Protein AF-A0A2V5Q597-F1 (afdb_monomer_lite)

Secondary structure (DSSP, 8-state):
----HHHHHHHHH-HHHHHHHHTT-PPS--HHHHHHHHHHHHHHHHHHHHHHHHS-GGGEEES--GGGTTTS--SEEES-----PPPPP----

pLDDT: mean 79.77, std 12.46, range [46.47, 97.12]

Radius of gyration: 23.39 Å; chains: 1; bounding box: 49×48×53 Å

Structure (mmCIF, N/CA/C/O backbone):
data_AF-A0A2V5Q597-F1
#
_entry.id   AF-A0A2V5Q597-F1
#
loop_
_atom_site.group_PDB
_atom_site.id
_atom_site.type_symbol
_atom_site.label_atom_id
_atom_site.label_alt_id
_atom_site.label_comp_id
_atom_site.label_asym_id
_atom_site.label_entity_id
_atom_site.label_seq_id
_atom_site.pdbx_PDB_ins_code
_atom_site.Cartn_x
_atom_site.Cartn_y
_atom_site.Cartn_z
_atom_site.occupancy
_atom_site.B_iso_or_equiv
_atom_site.auth_seq_id
_atom_site.auth_comp_id
_atom_site.auth_asym_id
_atom_site.auth_atom_id
_atom_site.pdbx_PDB_model_num
ATOM 1 N N . MET A 1 1 ? 31.561 -1.980 -13.296 1.00 46.47 1 MET A N 1
ATOM 2 C CA . MET A 1 1 ? 31.166 -1.615 -14.673 1.00 46.47 1 MET A CA 1
ATOM 3 C C . MET A 1 1 ? 30.551 -0.224 -14.586 1.00 46.47 1 MET A C 1
ATOM 5 O O . MET A 1 1 ? 29.464 -0.090 -14.048 1.00 46.47 1 MET A O 1
ATOM 9 N N . ASN A 1 2 ? 31.314 0.820 -14.916 1.00 54.50 2 ASN A N 1
ATOM 10 C CA . ASN A 1 2 ? 30.895 2.215 -14.731 1.00 54.50 2 ASN A CA 1
ATOM 11 C C . ASN A 1 2 ? 30.011 2.599 -15.936 1.00 54.50 2 ASN A C 1
ATOM 13 O O . ASN A 1 2 ? 30.487 2.398 -17.058 1.00 54.50 2 ASN A O 1
ATOM 17 N N . PRO A 1 3 ? 28.754 3.061 -15.780 1.00 57.69 3 PRO A N 1
ATOM 18 C CA . PRO A 1 3 ? 27.941 3.473 -16.919 1.00 57.69 3 PRO A CA 1
ATOM 19 C C . PRO A 1 3 ? 28.583 4.722 -17.528 1.00 57.69 3 PRO A C 1
ATOM 21 O O . PRO A 1 3 ? 28.435 5.838 -17.040 1.00 57.69 3 PRO A O 1
ATOM 24 N N . ASN A 1 4 ? 29.395 4.491 -18.557 1.00 69.00 4 ASN A N 1
ATOM 25 C CA . ASN A 1 4 ? 30.165 5.509 -19.249 1.00 69.00 4 ASN A CA 1
ATOM 26 C C . ASN A 1 4 ? 29.203 6.553 -19.822 1.00 69.00 4 ASN A C 1
ATOM 28 O O . ASN A 1 4 ? 28.288 6.205 -20.569 1.00 69.00 4 ASN A O 1
ATOM 32 N N . SER A 1 5 ? 29.442 7.828 -19.517 1.00 74.12 5 SER A N 1
ATOM 33 C CA . SER A 1 5 ? 28.707 8.983 -20.055 1.00 74.12 5 SER A CA 1
ATOM 34 C C . SER A 1 5 ? 28.530 8.923 -21.577 1.00 74.12 5 SER A C 1
ATOM 36 O O . SER A 1 5 ? 27.517 9.365 -22.106 1.00 74.12 5 SER A O 1
ATOM 38 N N . GLN A 1 6 ? 29.472 8.289 -22.274 1.00 74.75 6 GLN A N 1
ATOM 39 C CA . GLN A 1 6 ? 29.434 8.030 -23.712 1.00 74.75 6 GLN A CA 1
ATOM 40 C C . GLN A 1 6 ? 28.243 7.165 -24.157 1.00 74.75 6 GLN A C 1
ATOM 42 O O . GLN A 1 6 ? 27.648 7.450 -25.192 1.00 74.75 6 GLN A O 1
ATOM 47 N N . LEU A 1 7 ? 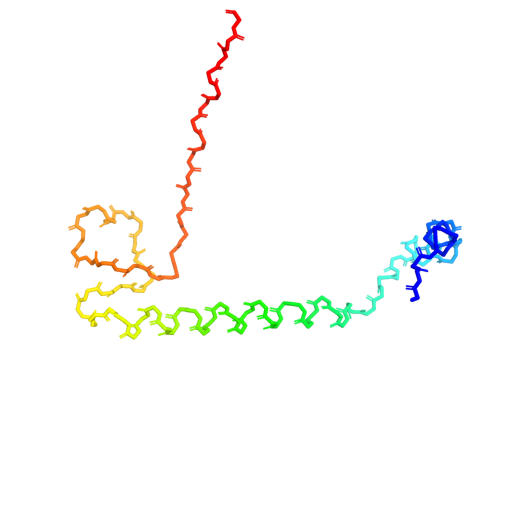27.858 6.142 -23.384 1.00 73.44 7 LEU A N 1
ATOM 48 C CA . LEU A 1 7 ? 26.681 5.317 -23.688 1.00 73.44 7 LEU A CA 1
ATOM 49 C C . LEU A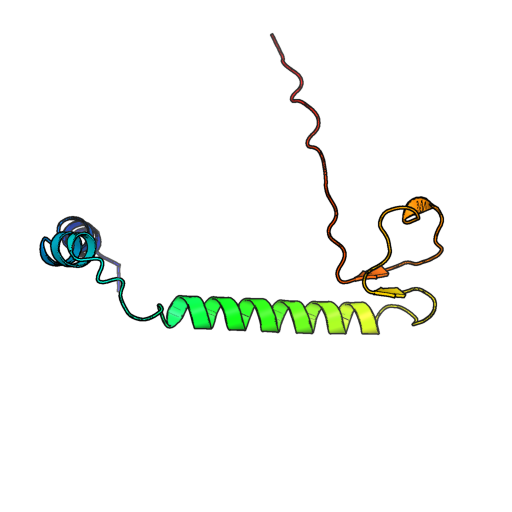 1 7 ? 25.388 6.113 -23.501 1.00 73.44 7 LEU A C 1
ATOM 51 O O . LEU A 1 7 ? 24.467 5.990 -24.305 1.00 73.44 7 LEU A O 1
ATOM 55 N N . PHE A 1 8 ? 25.333 6.956 -22.470 1.00 71.69 8 PHE A N 1
ATOM 56 C CA . PHE A 1 8 ? 24.190 7.830 -22.222 1.00 71.69 8 PHE A CA 1
ATOM 57 C C . PHE A 1 8 ? 24.040 8.888 -23.326 1.00 71.69 8 PHE A C 1
ATOM 59 O O . PHE A 1 8 ? 22.959 9.050 -23.889 1.00 71.69 8 PHE A O 1
ATOM 66 N N . GLU A 1 9 ? 25.138 9.536 -23.714 1.00 75.38 9 GLU A N 1
ATOM 67 C CA . GLU A 1 9 ? 25.185 10.483 -24.832 1.00 75.38 9 GLU A CA 1
ATOM 68 C C . GLU A 1 9 ? 24.786 9.833 -26.164 1.00 75.38 9 GLU A C 1
ATOM 70 O O . GLU A 1 9 ? 23.977 10.388 -26.910 1.00 75.38 9 GLU A O 1
ATOM 75 N N . ALA A 1 10 ? 25.294 8.631 -26.455 1.00 76.56 10 ALA A N 1
ATOM 76 C CA . ALA A 1 10 ? 24.920 7.877 -27.650 1.00 76.56 10 ALA A CA 1
ATOM 77 C C . ALA A 1 10 ? 23.430 7.494 -27.646 1.00 76.56 10 ALA A C 1
ATOM 79 O O . ALA A 1 10 ? 22.769 7.576 -28.680 1.00 76.56 10 ALA A O 1
ATOM 80 N N . TYR A 1 11 ? 22.876 7.134 -26.484 1.00 69.88 11 TYR A N 1
ATOM 81 C CA . TYR A 1 11 ? 21.452 6.836 -26.325 1.00 69.88 11 TYR A CA 1
ATOM 82 C C . TYR A 1 11 ? 20.561 8.061 -26.569 1.00 69.88 11 TYR A C 1
ATOM 84 O O . TYR A 1 11 ? 19.509 7.941 -27.202 1.00 69.88 11 TYR A O 1
ATOM 92 N N . LEU A 1 12 ? 20.976 9.242 -26.101 1.00 71.31 12 LEU A N 1
ATOM 93 C CA . LEU A 1 12 ? 20.264 10.500 -26.342 1.00 71.31 12 LEU A CA 1
ATOM 94 C C . LEU A 1 12 ? 20.324 10.927 -27.813 1.00 71.31 12 LEU A C 1
ATOM 96 O O . LEU A 1 12 ? 19.330 11.413 -28.348 1.00 71.31 12 LEU A O 1
ATOM 100 N N . LYS A 1 13 ? 21.472 10.724 -28.468 1.00 77.81 13 LYS A N 1
ATOM 101 C CA . LYS A 1 13 ? 21.717 11.123 -29.862 1.00 77.81 13 LYS A CA 1
ATOM 102 C C . LYS A 1 13 ? 21.305 10.076 -30.897 1.00 77.81 13 LYS A C 1
ATOM 104 O O . LYS A 1 13 ? 21.454 10.338 -32.085 1.00 77.81 13 LYS A O 1
ATOM 109 N N . CYS A 1 14 ? 20.802 8.910 -30.484 1.00 76.94 14 CYS A N 1
ATOM 110 C CA . CYS A 1 14 ? 20.478 7.805 -31.386 1.00 76.94 14 CYS A CA 1
ATOM 111 C C . CYS A 1 14 ? 19.345 8.189 -32.366 1.00 76.94 14 CYS A C 1
ATOM 113 O O . CYS A 1 14 ? 18.184 8.279 -31.948 1.00 76.94 14 CYS A O 1
ATOM 115 N N . PRO A 1 15 ? 19.633 8.359 -33.675 1.00 74.25 15 PRO A N 1
ATOM 116 C CA . PRO A 1 15 ? 18.639 8.780 -34.667 1.00 74.25 15 PRO A CA 1
ATOM 117 C C . PRO A 1 15 ? 17.487 7.782 -34.801 1.00 74.25 15 PRO A C 1
ATOM 119 O O . PRO A 1 15 ? 16.342 8.175 -35.015 1.00 74.25 15 PRO A O 1
ATOM 122 N N . THR A 1 16 ? 17.771 6.494 -34.585 1.00 75.06 16 THR A N 1
ATOM 123 C CA . THR A 1 16 ? 16.780 5.413 -34.587 1.00 75.06 16 THR A CA 1
ATOM 124 C C . THR A 1 16 ? 15.713 5.625 -33.519 1.00 75.06 16 THR A C 1
ATOM 126 O O . THR A 1 16 ? 14.539 5.389 -33.772 1.00 75.06 16 THR A O 1
ATOM 129 N N . LYS A 1 17 ? 16.073 6.142 -32.339 1.00 68.06 17 LYS A N 1
ATOM 130 C CA . LYS A 1 17 ? 15.109 6.403 -31.263 1.00 68.06 17 LYS A CA 1
ATOM 131 C C . LYS A 1 17 ? 14.177 7.569 -31.604 1.00 68.06 17 LYS A C 1
ATOM 133 O O . LYS A 1 17 ? 12.979 7.490 -31.339 1.00 68.06 17 LYS A O 1
ATOM 138 N N . CYS A 1 18 ? 14.709 8.629 -32.217 1.00 69.19 18 CYS A N 1
ATOM 139 C CA . CYS A 1 18 ? 13.910 9.752 -32.717 1.00 69.19 18 CYS A CA 1
ATOM 140 C C . CYS A 1 18 ? 12.962 9.312 -33.840 1.00 69.19 18 CYS A C 1
ATOM 142 O O . CYS A 1 18 ? 11.801 9.712 -33.845 1.00 69.19 18 CYS A O 1
ATOM 144 N N . TRP A 1 19 ? 13.441 8.453 -34.741 1.00 76.19 19 TRP A N 1
ATOM 145 C CA . TRP A 1 19 ? 12.664 7.898 -35.848 1.00 76.19 19 TRP A CA 1
ATOM 146 C C . TRP A 1 19 ? 11.568 6.921 -35.391 1.00 76.19 19 TRP A C 1
ATOM 148 O O . TRP A 1 19 ? 10.445 6.981 -35.880 1.00 76.19 19 TRP A O 1
ATOM 158 N N . LEU A 1 20 ? 11.841 6.059 -34.407 1.00 71.44 20 LEU A N 1
ATOM 159 C CA . LEU A 1 20 ? 10.822 5.186 -33.811 1.00 71.44 20 LEU A CA 1
ATOM 160 C C . LEU A 1 20 ? 9.756 6.005 -33.071 1.00 71.44 20 LEU A C 1
ATOM 162 O O . LEU A 1 20 ? 8.559 5.786 -33.257 1.00 71.44 20 LEU A O 1
ATOM 166 N N . ARG A 1 21 ? 10.177 7.027 -32.310 1.00 70.88 21 ARG A N 1
ATOM 167 C CA . ARG A 1 21 ? 9.257 7.941 -31.621 1.00 70.88 21 ARG A CA 1
ATOM 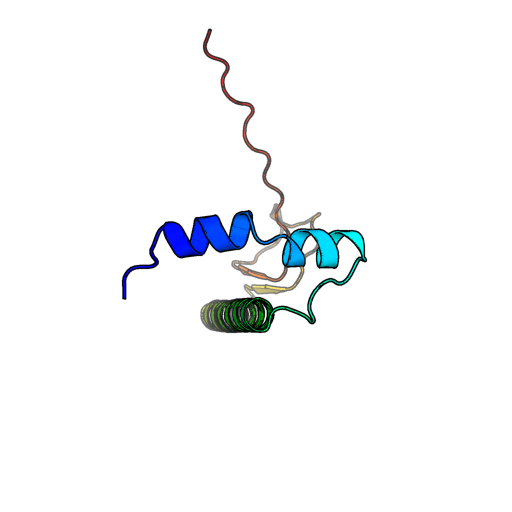168 C C . ARG A 1 21 ? 8.378 8.726 -32.599 1.00 70.88 21 ARG A C 1
ATOM 170 O O . ARG A 1 21 ? 7.192 8.877 -32.327 1.00 70.88 21 ARG A O 1
ATOM 177 N N . SER A 1 22 ? 8.914 9.215 -33.722 1.00 74.38 22 SER A N 1
ATOM 178 C CA . SER A 1 22 ? 8.113 9.939 -34.724 1.00 74.38 22 SER A CA 1
ATOM 179 C C . SER A 1 22 ? 7.099 9.044 -35.439 1.00 74.38 22 SER A C 1
ATOM 181 O O . SER A 1 22 ? 6.066 9.534 -35.886 1.00 74.38 22 SER A O 1
ATOM 183 N N . ARG A 1 23 ? 7.360 7.734 -35.510 1.00 77.00 23 ARG A N 1
ATOM 184 C CA . ARG A 1 23 ? 6.428 6.728 -36.038 1.00 77.00 23 ARG A CA 1
ATOM 185 C C . ARG A 1 23 ? 5.396 6.250 -35.012 1.00 77.00 23 ARG A C 1
ATOM 187 O O . ARG A 1 23 ? 4.572 5.406 -35.347 1.00 77.00 23 ARG A O 1
ATOM 194 N N . GLY A 1 24 ? 5.428 6.772 -33.783 1.00 67.25 24 GLY A N 1
ATOM 195 C CA . GLY A 1 24 ? 4.549 6.328 -32.701 1.00 67.25 24 GLY A CA 1
ATOM 196 C C . GLY A 1 24 ? 4.847 4.906 -32.221 1.00 67.25 24 GLY A C 1
ATOM 197 O O . GLY A 1 24 ? 4.064 4.350 -31.452 1.00 67.25 24 GLY A O 1
ATOM 198 N N . GLU A 1 25 ? 5.976 4.325 -32.641 1.00 66.00 25 GLU A N 1
ATOM 199 C CA . GLU A 1 25 ? 6.432 3.030 -32.151 1.00 66.00 25 GLU A CA 1
ATOM 200 C C . GLU A 1 25 ? 6.949 3.223 -30.725 1.00 66.00 25 GLU A C 1
ATOM 202 O O . GLU A 1 25 ? 8.109 3.550 -30.463 1.00 66.00 25 GLU A O 1
ATOM 207 N N . THR A 1 26 ? 6.023 3.088 -29.784 1.00 61.12 26 THR A N 1
ATOM 208 C CA . THR A 1 26 ? 6.342 2.967 -28.370 1.00 61.12 26 THR A CA 1
ATOM 209 C C . THR A 1 26 ? 6.717 1.509 -28.163 1.00 61.12 26 THR A C 1
ATOM 211 O O . THR A 1 26 ? 5.950 0.631 -28.551 1.00 61.12 26 THR A O 1
ATOM 214 N N . GLY A 1 27 ? 7.913 1.243 -27.631 1.00 64.69 27 GLY A N 1
ATOM 215 C CA . GLY A 1 27 ? 8.330 -0.132 -27.353 1.00 64.69 27 GLY A CA 1
ATOM 216 C C . GLY A 1 27 ? 7.272 -0.857 -26.521 1.00 64.69 27 GLY A C 1
ATOM 217 O O . GLY A 1 27 ? 6.605 -0.224 -25.696 1.00 64.69 27 GLY A O 1
ATOM 218 N N . GLU A 1 28 ? 7.118 -2.164 -26.749 1.00 64.31 28 GLU A N 1
ATOM 219 C CA . GLU A 1 28 ? 6.303 -3.016 -25.882 1.00 64.31 28 GLU A CA 1
ATOM 220 C C . GLU A 1 28 ? 6.690 -2.765 -24.421 1.00 64.31 28 GLU A C 1
ATOM 222 O O . GLU A 1 28 ? 7.861 -2.505 -24.119 1.00 64.31 28 GLU A O 1
ATOM 227 N N . GLY A 1 29 ? 5.674 -2.747 -23.550 1.00 67.75 29 GLY A N 1
ATOM 228 C CA . GLY A 1 29 ? 5.759 -2.303 -22.160 1.00 67.75 29 GLY A CA 1
ATOM 229 C C . GLY A 1 29 ? 7.079 -2.681 -21.496 1.00 67.75 29 GLY A C 1
ATOM 230 O O . GLY A 1 29 ? 7.560 -3.809 -21.588 1.00 67.75 29 GLY A O 1
ATOM 231 N N . ASN A 1 30 ? 7.708 -1.699 -20.859 1.00 77.81 30 ASN A N 1
ATOM 232 C CA . ASN A 1 30 ? 9.034 -1.879 -20.301 1.00 77.81 30 ASN A CA 1
ATOM 233 C C . ASN A 1 30 ? 8.946 -2.907 -19.150 1.00 77.81 30 ASN A C 1
ATOM 235 O O . ASN A 1 30 ? 8.366 -2.626 -18.102 1.00 77.81 30 ASN A O 1
ATOM 239 N N . ALA A 1 31 ? 9.518 -4.099 -19.361 1.00 86.44 31 ALA A N 1
ATOM 240 C CA . ALA A 1 31 ? 9.477 -5.207 -18.401 1.00 86.44 31 ALA A CA 1
ATOM 241 C C . ALA A 1 31 ? 10.018 -4.815 -17.017 1.00 86.44 31 ALA A C 1
ATOM 243 O O . ALA A 1 31 ? 9.585 -5.345 -15.999 1.00 86.44 31 ALA A O 1
ATOM 244 N N . TYR A 1 32 ? 10.935 -3.848 -16.970 1.00 82.69 32 TYR A N 1
ATOM 245 C CA . TYR A 1 32 ? 11.438 -3.305 -15.717 1.00 82.69 32 TYR A CA 1
ATOM 246 C C . TYR A 1 32 ? 10.391 -2.453 -14.976 1.00 82.69 32 TYR A C 1
ATOM 248 O O . TYR A 1 32 ? 10.304 -2.553 -13.761 1.00 82.69 32 TYR A O 1
ATOM 256 N N . ALA A 1 33 ? 9.567 -1.649 -15.653 1.00 84.94 33 ALA A N 1
ATOM 257 C CA . ALA A 1 33 ? 8.492 -0.882 -15.021 1.00 84.94 33 ALA A CA 1
ATOM 258 C C . ALA A 1 33 ? 7.386 -1.793 -14.516 1.00 84.94 33 ALA A C 1
ATOM 260 O O . ALA A 1 33 ? 6.904 -1.559 -13.414 1.00 84.94 33 ALA A O 1
ATOM 261 N N . GLU A 1 34 ? 7.020 -2.823 -15.279 1.00 89.75 34 GLU A N 1
ATOM 262 C CA . GLU A 1 34 ? 6.060 -3.822 -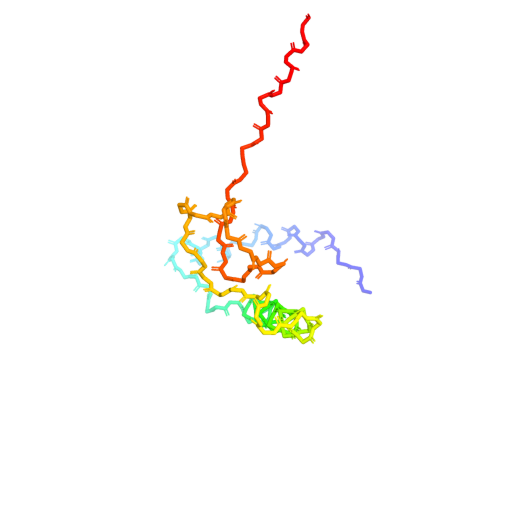14.803 1.00 89.75 34 GLU A CA 1
ATOM 263 C C . GLU A 1 34 ? 6.601 -4.538 -13.561 1.00 89.75 34 GLU A C 1
ATOM 265 O O . GLU A 1 34 ? 5.909 -4.614 -12.550 1.00 89.75 34 GLU A O 1
ATOM 270 N N . TRP A 1 35 ? 7.877 -4.937 -13.572 1.00 91.94 35 TRP A N 1
ATOM 271 C CA . TRP A 1 35 ? 8.522 -5.517 -12.394 1.00 91.94 35 TRP A CA 1
ATOM 272 C C . TRP A 1 35 ? 8.559 -4.547 -11.201 1.00 91.94 35 TRP A C 1
ATOM 274 O O . TRP A 1 35 ? 8.193 -4.925 -10.092 1.00 91.94 35 TRP A O 1
ATOM 284 N N . VAL A 1 36 ? 8.946 -3.280 -11.397 1.00 93.00 36 VAL A N 1
ATOM 285 C CA . VAL A 1 36 ? 8.953 -2.268 -10.321 1.00 93.00 36 VAL A CA 1
ATOM 286 C C . VAL A 1 36 ? 7.551 -2.063 -9.748 1.00 93.00 36 VAL A C 1
ATOM 288 O O . VAL A 1 36 ? 7.395 -1.958 -8.530 1.00 93.00 36 VAL A O 1
ATOM 291 N N . LYS A 1 37 ? 6.532 -2.016 -10.609 1.00 91.62 37 LYS A N 1
ATOM 292 C CA . LYS A 1 37 ? 5.134 -1.887 -10.203 1.00 91.62 37 LYS A CA 1
ATOM 293 C C . LYS A 1 37 ? 4.699 -3.088 -9.362 1.00 91.62 37 LYS A C 1
ATOM 295 O O . LYS A 1 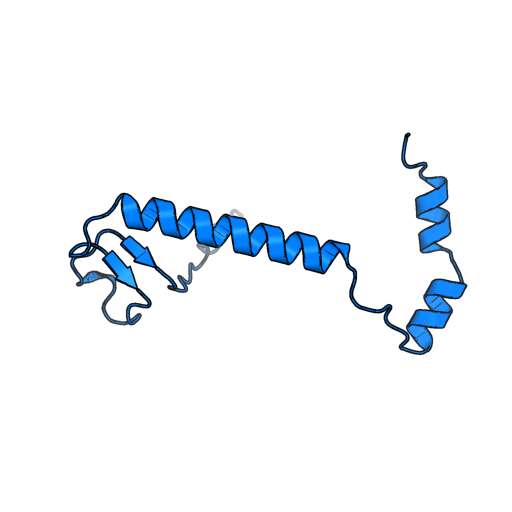37 ? 4.210 -2.886 -8.254 1.00 91.62 37 LYS A O 1
ATOM 300 N N . GLU A 1 38 ? 4.967 -4.307 -9.821 1.00 95.00 38 GLU A N 1
ATOM 301 C CA . GLU A 1 38 ? 4.655 -5.544 -9.096 1.00 95.00 38 GLU A CA 1
ATOM 302 C C . GLU A 1 38 ? 5.350 -5.599 -7.724 1.00 95.00 38 GLU A C 1
ATOM 304 O O . GLU A 1 38 ? 4.730 -5.947 -6.715 1.00 95.00 38 GLU A O 1
ATOM 309 N N . GLN A 1 39 ? 6.625 -5.203 -7.649 1.00 96.00 39 GLN A N 1
ATOM 310 C CA . GLN A 1 39 ? 7.350 -5.131 -6.377 1.00 96.00 39 GLN A CA 1
ATOM 311 C C . GLN A 1 39 ? 6.727 -4.107 -5.423 1.00 96.00 39 GLN A C 1
ATOM 313 O O . GLN A 1 39 ? 6.557 -4.392 -4.236 1.00 96.00 39 GLN A O 1
ATOM 318 N N . SER A 1 40 ? 6.362 -2.927 -5.931 1.00 95.81 40 SER A N 1
ATOM 319 C CA . SER A 1 40 ? 5.705 -1.883 -5.142 1.00 95.81 40 SER A CA 1
ATOM 320 C C . SER A 1 40 ? 4.351 -2.352 -4.608 1.00 95.81 40 SER A C 1
ATOM 322 O O . SER A 1 40 ? 4.051 -2.153 -3.431 1.00 95.81 40 SER A O 1
ATOM 324 N N . GLU A 1 41 ? 3.542 -2.993 -5.450 1.00 95.62 41 GLU A N 1
ATOM 325 C CA . GLU A 1 41 ? 2.233 -3.536 -5.076 1.00 95.62 41 GLU A CA 1
ATOM 326 C C . GLU A 1 41 ? 2.370 -4.643 -4.024 1.00 95.62 41 GLU A C 1
ATOM 328 O O . GLU A 1 41 ? 1.675 -4.619 -3.006 1.00 95.62 41 GLU A O 1
ATOM 333 N N . THR A 1 42 ? 3.328 -5.555 -4.208 1.00 97.12 42 THR A N 1
ATOM 334 C CA . THR A 1 42 ? 3.615 -6.639 -3.257 1.00 97.12 42 THR A CA 1
ATOM 335 C C . THR A 1 42 ? 4.053 -6.089 -1.901 1.00 97.12 42 THR A C 1
ATOM 337 O O . THR A 1 42 ? 3.534 -6.495 -0.859 1.00 97.12 42 THR A O 1
ATOM 340 N N . TYR A 1 43 ? 4.985 -5.132 -1.899 1.00 96.00 43 TYR A N 1
ATOM 341 C CA . TYR A 1 43 ? 5.455 -4.484 -0.678 1.00 96.00 43 TYR A CA 1
ATOM 342 C C . TYR A 1 43 ? 4.319 -3.759 0.053 1.00 96.00 43 TYR A C 1
ATOM 344 O O . TYR A 1 43 ? 4.172 -3.904 1.269 1.00 96.00 43 TYR A O 1
ATOM 352 N N . HIS A 1 4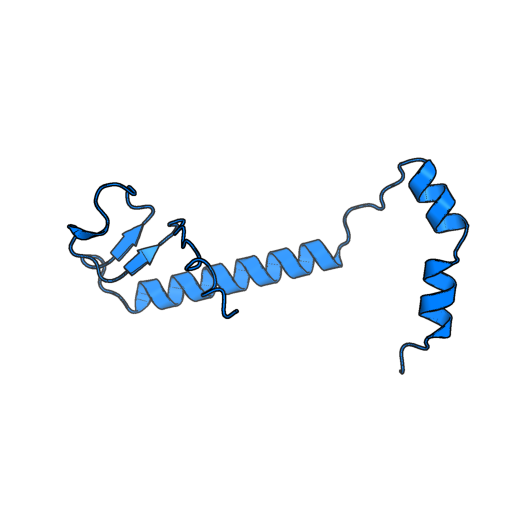4 ? 3.492 -3.014 -0.685 1.00 93.69 44 HIS A N 1
ATOM 353 C CA . HIS A 1 44 ? 2.343 -2.307 -0.129 1.00 93.69 44 HIS A CA 1
ATOM 354 C C . HIS A 1 44 ? 1.334 -3.276 0.505 1.00 93.69 44 HIS A C 1
ATOM 356 O O . HIS A 1 44 ? 0.939 -3.081 1.655 1.00 93.69 44 HIS A O 1
ATOM 362 N N . ALA A 1 45 ? 0.968 -4.353 -0.197 1.00 94.50 45 ALA A N 1
ATOM 363 C CA . ALA A 1 45 ? 0.031 -5.359 0.300 1.00 94.50 45 ALA A CA 1
ATOM 364 C C . ALA A 1 45 ? 0.535 -6.040 1.586 1.00 94.50 45 ALA A C 1
ATOM 366 O O . ALA A 1 45 ? -0.207 -6.174 2.561 1.00 94.50 45 ALA A O 1
ATOM 367 N N . GLU A 1 46 ? 1.815 -6.413 1.627 1.00 97.00 46 GLU A N 1
ATOM 368 C CA . GLU A 1 46 ? 2.449 -6.981 2.820 1.00 97.00 46 GLU A CA 1
ATOM 369 C C . GLU A 1 46 ? 2.492 -5.993 3.993 1.00 97.00 46 GLU A C 1
ATOM 371 O O . GLU A 1 46 ? 2.222 -6.368 5.139 1.00 97.00 46 GLU A O 1
ATOM 376 N N . GLY A 1 47 ? 2.789 -4.721 3.718 1.00 94.50 47 GLY A N 1
ATOM 377 C CA . GLY A 1 47 ? 2.757 -3.649 4.711 1.00 94.50 47 GLY A CA 1
ATOM 378 C C . GLY A 1 47 ? 1.367 -3.474 5.323 1.00 94.50 47 GLY A C 1
ATOM 379 O O . GLY A 1 47 ? 1.223 -3.511 6.548 1.00 94.50 47 GLY A O 1
ATOM 380 N N . VAL A 1 48 ? 0.333 -3.369 4.483 1.00 93.44 48 VAL A N 1
ATOM 381 C CA . VAL A 1 48 ? -1.069 -3.271 4.918 1.00 93.44 48 VAL A CA 1
ATOM 382 C C . VAL A 1 48 ? -1.471 -4.488 5.748 1.00 93.44 48 VAL A C 1
ATOM 384 O O . VAL A 1 48 ? -2.036 -4.323 6.829 1.00 93.44 48 VAL A O 1
ATOM 387 N N . ARG A 1 49 ? -1.120 -5.703 5.310 1.00 94.12 49 ARG A N 1
ATOM 388 C CA . ARG A 1 49 ? -1.405 -6.945 6.045 1.00 94.12 49 ARG A CA 1
ATOM 389 C C . ARG A 1 49 ? -0.806 -6.935 7.453 1.00 94.12 49 ARG A C 1
ATOM 391 O O . ARG A 1 49 ? -1.479 -7.295 8.417 1.00 94.12 49 ARG A O 1
ATOM 398 N N . ARG A 1 50 ? 0.453 -6.509 7.594 1.00 95.06 50 ARG A N 1
ATOM 399 C CA . ARG A 1 50 ? 1.133 -6.422 8.900 1.00 95.06 50 ARG A CA 1
ATOM 400 C C . ARG A 1 50 ? 0.494 -5.372 9.807 1.00 95.06 50 ARG A C 1
ATOM 402 O O . ARG A 1 50 ? 0.280 -5.645 10.986 1.00 95.06 50 ARG A O 1
ATOM 409 N N . LEU A 1 51 ? 0.147 -4.207 9.259 1.00 92.31 51 LEU A N 1
ATOM 410 C CA . LEU A 1 51 ? -0.561 -3.161 10.000 1.00 92.31 51 LEU A CA 1
ATOM 411 C C . LEU A 1 51 ? -1.932 -3.652 10.474 1.00 92.31 51 LEU A C 1
ATOM 413 O O . LEU A 1 51 ? -2.251 -3.523 11.654 1.00 92.31 51 LEU A O 1
ATOM 417 N N . GLN A 1 52 ? -2.702 -4.302 9.600 1.00 92.12 52 GLN A N 1
ATOM 418 C CA . GLN A 1 52 ? -3.985 -4.908 9.955 1.00 92.12 52 GLN A CA 1
ATOM 419 C C . GLN A 1 52 ? -3.863 -5.939 11.077 1.00 92.12 52 GLN A C 1
ATOM 421 O O . GLN A 1 52 ? -4.728 -5.978 11.947 1.00 92.12 52 GLN A O 1
ATOM 426 N N . ALA A 1 53 ? -2.816 -6.769 11.065 1.00 92.62 53 ALA A N 1
ATOM 427 C CA . ALA A 1 53 ? -2.587 -7.782 12.093 1.00 92.62 53 ALA A CA 1
ATOM 428 C C . ALA A 1 53 ? -2.242 -7.177 13.467 1.00 92.62 53 ALA A C 1
ATOM 430 O O . ALA A 1 53 ? -2.507 -7.798 14.493 1.00 92.62 53 ALA A O 1
ATOM 431 N N . SER A 1 54 ? -1.674 -5.967 13.497 1.00 93.12 54 SER A N 1
ATOM 432 C CA . SER A 1 54 ? -1.343 -5.259 14.742 1.00 93.12 54 SER A CA 1
ATOM 433 C C . SER A 1 54 ? -2.521 -4.529 15.399 1.00 93.12 54 SER A C 1
ATOM 435 O O . SER A 1 54 ? -2.400 -4.117 16.552 1.00 93.12 54 SER A O 1
ATOM 437 N N . VAL A 1 55 ? -3.651 -4.363 14.698 1.00 92.38 55 VAL A N 1
ATOM 438 C CA . VAL A 1 55 ? -4.807 -3.589 15.179 1.00 92.38 55 VAL A CA 1
ATOM 439 C C . VAL A 1 55 ? -6.030 -4.499 15.343 1.00 92.38 55 VAL A C 1
ATOM 441 O O . VAL A 1 55 ? -6.370 -5.228 14.407 1.00 92.38 55 VAL A O 1
ATOM 444 N N . PRO A 1 56 ? -6.727 -4.458 16.497 1.00 91.56 56 PRO A N 1
ATOM 445 C CA . PRO A 1 56 ? -7.961 -5.209 16.702 1.00 91.56 56 PRO A CA 1
ATOM 446 C C . PRO A 1 56 ? -9.015 -4.909 15.633 1.00 91.56 56 PRO A C 1
ATOM 448 O O . PRO A 1 56 ? -9.158 -3.776 15.177 1.00 91.56 56 PRO A O 1
ATOM 451 N N . GLU A 1 57 ? -9.812 -5.914 15.277 1.00 86.00 57 GLU A N 1
ATOM 452 C CA . GLU A 1 57 ? -10.798 -5.790 14.201 1.00 86.00 57 GLU A CA 1
ATOM 453 C C . GLU A 1 57 ? -11.865 -4.717 14.454 1.00 86.00 57 GLU A C 1
ATOM 455 O O . GLU A 1 57 ? -12.226 -3.985 13.539 1.00 86.00 57 GLU A O 1
ATOM 460 N N . GLY A 1 58 ? -12.300 -4.545 15.704 1.00 86.69 58 GLY A N 1
ATOM 461 C CA . GLY A 1 58 ? -13.245 -3.486 16.078 1.00 86.69 58 GLY A CA 1
ATOM 462 C C . GLY A 1 58 ? -12.659 -2.070 16.060 1.00 86.69 58 GLY A C 1
ATOM 463 O O . GLY A 1 58 ? -13.392 -1.106 16.254 1.00 86.69 58 GLY A O 1
ATOM 464 N N . GLU A 1 59 ? -11.348 -1.931 15.855 1.00 89.06 59 GLU A N 1
ATOM 465 C CA . GLU A 1 59 ? -10.634 -0.652 15.854 1.00 89.06 59 GLU A CA 1
ATOM 466 C C . GLU A 1 59 ? -10.062 -0.297 14.473 1.00 89.06 59 GLU A C 1
ATOM 468 O O . GLU A 1 59 ? -9.314 0.676 14.348 1.00 89.06 59 GLU A O 1
ATOM 473 N N . ARG A 1 60 ? -10.402 -1.054 13.426 1.00 90.00 60 ARG A N 1
ATOM 474 C CA . ARG A 1 60 ? -9.978 -0.790 12.046 1.00 90.00 60 ARG A CA 1
ATOM 475 C C . ARG A 1 60 ? -11.181 -0.615 11.123 1.00 90.00 60 ARG A C 1
ATOM 477 O O . ARG A 1 60 ? -12.217 -1.241 11.319 1.00 90.00 60 ARG A O 1
ATOM 484 N N . VAL A 1 61 ? -11.032 0.223 10.102 1.00 89.81 61 VAL A N 1
ATOM 485 C CA . VAL A 1 61 ? -12.044 0.465 9.066 1.00 89.81 61 VAL A CA 1
ATOM 486 C C . VAL A 1 61 ? -11.394 0.452 7.683 1.00 89.81 61 VAL A C 1
ATOM 488 O O . VAL A 1 61 ? -10.274 0.932 7.512 1.00 89.81 61 VAL A O 1
ATOM 491 N N . VAL A 1 62 ? -12.082 -0.112 6.692 1.00 87.88 62 VAL A N 1
ATOM 492 C CA . VAL A 1 62 ? -11.629 -0.166 5.294 1.00 87.88 62 VAL A CA 1
ATOM 493 C C . VAL A 1 62 ? -12.531 0.737 4.462 1.00 87.88 62 VAL A C 1
ATOM 495 O O . VAL A 1 62 ? -13.749 0.661 4.604 1.00 87.88 62 VAL A O 1
ATOM 498 N N . ALA A 1 63 ? -11.929 1.592 3.634 1.00 87.88 63 ALA A N 1
ATOM 499 C CA . ALA A 1 63 ? -12.607 2.563 2.777 1.00 87.88 63 ALA A CA 1
ATOM 500 C C . ALA A 1 63 ? -13.702 3.377 3.509 1.00 87.88 63 ALA A C 1
ATOM 502 O O . ALA A 1 63 ? -14.866 3.367 3.095 1.00 87.88 63 ALA A O 1
ATOM 503 N N . PRO A 1 64 ? -13.375 4.067 4.623 1.00 86.75 64 PRO A N 1
ATOM 504 C CA . PRO A 1 64 ? -14.358 4.866 5.337 1.00 86.75 64 PRO A CA 1
ATOM 505 C C . PRO A 1 64 ? -14.852 6.048 4.485 1.00 86.75 64 PRO A C 1
ATOM 507 O O . PRO A 1 64 ? -14.071 6.638 3.731 1.00 86.75 64 PRO A O 1
ATOM 510 N N . PRO A 1 65 ? -16.120 6.460 4.656 1.00 84.50 65 PRO A N 1
ATOM 511 C CA . PRO A 1 65 ? -16.629 7.686 4.057 1.00 84.50 65 PRO A CA 1
ATOM 512 C C . PRO A 1 65 ? -15.879 8.914 4.594 1.00 84.50 65 PRO A C 1
ATOM 514 O O . PRO A 1 65 ? -15.535 8.993 5.778 1.00 84.50 65 PRO A O 1
ATOM 517 N N . THR A 1 66 ? -15.644 9.900 3.728 1.00 82.19 66 THR A N 1
ATOM 518 C CA . THR A 1 66 ? -14.890 11.121 4.053 1.00 82.19 66 THR A CA 1
ATOM 519 C C . THR A 1 66 ? -15.615 12.023 5.053 1.00 82.19 66 THR A C 1
ATOM 521 O O . THR A 1 66 ? -14.957 12.781 5.768 1.00 82.19 66 THR A O 1
ATOM 524 N N . GLU A 1 67 ? -16.948 11.948 5.148 1.00 79.12 67 GLU A N 1
ATOM 525 C CA . GLU A 1 67 ? -17.738 12.903 5.936 1.00 79.12 67 GLU A CA 1
ATOM 526 C C . GLU A 1 67 ? -17.596 12.714 7.458 1.00 79.12 67 GLU A C 1
ATOM 528 O O . GLU A 1 67 ? -17.752 13.672 8.212 1.00 79.12 67 GLU A O 1
ATOM 533 N N . ASN A 1 68 ? -17.259 11.505 7.928 1.00 73.44 68 ASN A N 1
ATOM 534 C CA . ASN A 1 68 ? -17.315 11.139 9.354 1.00 73.44 68 ASN A CA 1
ATOM 535 C C . ASN A 1 68 ? -15.965 10.711 9.950 1.00 73.44 68 ASN A C 1
ATOM 537 O O . ASN A 1 68 ? -15.908 10.022 10.971 1.00 73.44 68 ASN A O 1
ATOM 541 N N . LEU A 1 69 ? -14.851 11.131 9.343 1.00 78.56 69 LEU A N 1
ATOM 542 C CA . LEU A 1 69 ? -13.522 10.676 9.765 1.00 78.56 69 LEU A CA 1
ATOM 543 C C . LEU A 1 69 ? -13.144 11.110 11.189 1.00 78.56 69 LEU A C 1
ATOM 545 O O . LEU A 1 69 ? -12.411 10.408 11.873 1.00 78.56 69 LEU A O 1
ATOM 549 N N . LYS A 1 70 ? -13.635 12.270 11.639 1.00 78.31 70 LYS A N 1
ATOM 550 C CA . LYS A 1 70 ? -13.284 12.849 12.949 1.00 78.31 70 LYS A CA 1
ATOM 551 C C . LYS A 1 70 ? -14.138 12.324 14.103 1.00 78.31 70 LYS A C 1
ATOM 553 O O . LYS A 1 70 ? -13.748 12.465 15.257 1.00 78.31 70 LYS A O 1
ATOM 558 N N . THR A 1 71 ? -15.316 11.788 13.804 1.00 76.88 71 THR A N 1
ATOM 559 C CA . THR A 1 71 ? -16.311 11.355 14.797 1.00 76.88 71 THR A CA 1
ATOM 560 C C . THR A 1 71 ? -16.270 9.854 15.052 1.00 76.88 71 THR A C 1
ATOM 562 O O . THR A 1 71 ? -16.791 9.383 16.061 1.00 76.88 71 THR A O 1
ATOM 565 N N . ALA A 1 72 ? -15.652 9.093 14.155 1.00 74.31 72 ALA A N 1
ATOM 566 C CA . ALA A 1 72 ? -15.618 7.648 14.233 1.00 74.31 72 ALA A CA 1
ATOM 567 C C . ALA A 1 72 ? -14.489 7.132 15.150 1.00 74.31 72 ALA A C 1
ATOM 569 O O . ALA A 1 72 ? -13.407 7.708 15.252 1.00 74.31 72 ALA A O 1
ATOM 570 N N . LYS A 1 73 ? -14.767 6.030 15.860 1.00 81.69 73 LYS A N 1
ATOM 571 C CA . LYS A 1 73 ? -13.886 5.434 16.876 1.00 81.69 73 LYS A CA 1
ATOM 572 C C . LYS A 1 73 ? -13.081 4.282 16.270 1.00 81.69 73 LYS A C 1
ATOM 574 O O . LYS A 1 73 ? -13.386 3.120 16.508 1.00 81.69 73 LYS A O 1
ATOM 579 N N . TRP A 1 74 ? -12.068 4.608 15.475 1.00 86.75 74 TRP A N 1
ATOM 580 C CA . TRP A 1 74 ? -11.115 3.649 14.908 1.00 86.75 74 TRP A CA 1
ATOM 581 C C . TRP A 1 74 ? -9.683 4.160 15.077 1.00 86.75 74 TRP A C 1
ATOM 583 O O . TRP A 1 74 ? -9.439 5.360 15.169 1.00 86.75 74 TRP A O 1
ATOM 593 N N . ARG A 1 75 ? -8.728 3.233 15.157 1.00 88.06 75 ARG A N 1
ATOM 594 C CA . ARG A 1 75 ? -7.289 3.513 15.232 1.00 88.06 75 ARG A CA 1
ATOM 595 C C . ARG A 1 75 ? -6.607 3.434 13.871 1.00 88.06 75 ARG A C 1
ATOM 597 O O . ARG A 1 75 ? -5.575 4.069 13.685 1.00 88.06 75 ARG A O 1
ATOM 604 N N . LEU A 1 76 ? -7.173 2.672 12.933 1.00 89.50 76 LEU A N 1
ATOM 605 C CA . LEU A 1 76 ? -6.607 2.464 11.603 1.00 89.50 76 LEU A CA 1
ATOM 606 C C . LEU A 1 76 ? -7.689 2.562 10.522 1.00 89.50 76 LEU A C 1
ATOM 608 O O . LEU A 1 76 ? -8.679 1.835 10.572 1.00 89.50 76 LEU A O 1
ATOM 612 N N . ALA A 1 77 ? -7.467 3.427 9.534 1.00 89.62 77 ALA A N 1
ATOM 613 C CA . ALA A 1 77 ? -8.243 3.488 8.300 1.00 89.62 77 ALA A CA 1
ATOM 614 C C . ALA A 1 77 ? -7.377 3.017 7.127 1.00 89.62 77 ALA A C 1
ATOM 616 O O . ALA A 1 77 ? -6.221 3.424 7.007 1.00 89.62 77 ALA A O 1
ATOM 617 N N . LEU A 1 78 ? -7.934 2.159 6.279 1.00 89.50 78 LEU A N 1
ATOM 618 C CA . LEU A 1 78 ? -7.263 1.570 5.119 1.00 89.50 78 LEU A CA 1
ATOM 619 C C . LEU A 1 78 ? -7.998 1.942 3.836 1.00 89.50 78 LEU A C 1
ATOM 621 O O . LEU A 1 78 ? -9.189 2.246 3.881 1.00 89.50 78 LEU A O 1
ATOM 625 N N . ASP A 1 79 ? -7.281 1.919 2.711 1.00 87.50 79 ASP A N 1
ATOM 626 C CA . ASP A 1 79 ? -7.805 2.244 1.375 1.00 87.50 79 ASP A CA 1
ATOM 627 C C . ASP A 1 79 ? -8.542 3.593 1.326 1.00 87.50 79 ASP A C 1
ATOM 629 O O . ASP A 1 79 ? -9.577 3.759 0.683 1.00 87.50 79 ASP A O 1
ATOM 633 N N . PHE A 1 80 ? -7.995 4.572 2.049 1.00 86.38 80 PHE A N 1
ATOM 634 C CA . PHE A 1 80 ? -8.532 5.920 2.166 1.00 86.38 80 PHE A CA 1
ATOM 635 C C . PHE A 1 80 ? -7.596 6.940 1.511 1.00 86.38 80 PHE A C 1
ATOM 637 O O . PHE A 1 80 ? -6.395 6.964 1.783 1.00 86.38 80 PHE A O 1
ATOM 644 N N . VAL A 1 81 ? -8.155 7.836 0.695 1.00 85.44 81 VAL A N 1
ATOM 645 C CA . VAL A 1 81 ? -7.402 8.933 0.075 1.00 85.44 81 VAL A CA 1
ATOM 646 C C . VAL A 1 81 ? -7.494 10.177 0.956 1.00 85.44 81 VAL A C 1
ATOM 648 O O . VAL A 1 81 ? -8.497 10.890 0.951 1.00 85.44 81 VAL A O 1
ATOM 651 N N . ALA A 1 82 ? -6.419 10.468 1.689 1.00 81.81 82 ALA A N 1
ATOM 652 C CA . ALA A 1 82 ? -6.292 11.709 2.444 1.00 81.81 82 ALA A CA 1
ATOM 653 C C . ALA A 1 82 ? -5.776 12.840 1.544 1.00 81.81 82 ALA A C 1
ATOM 655 O O . ALA A 1 82 ? -4.749 12.701 0.883 1.00 81.81 82 ALA A O 1
ATOM 656 N N . GLN A 1 83 ? -6.469 13.978 1.543 1.00 81.44 83 GLN A N 1
ATOM 657 C CA . GLN A 1 83 ? -5.996 15.206 0.906 1.00 81.44 83 GLN A CA 1
ATOM 658 C C . GLN A 1 83 ? -5.402 16.120 1.979 1.00 81.44 83 GLN A C 1
ATOM 660 O O . GLN A 1 83 ? -6.064 16.425 2.971 1.00 81.44 83 GLN A O 1
ATOM 665 N N . ALA A 1 84 ? -4.164 16.564 1.781 1.00 79.56 84 ALA A N 1
ATOM 666 C CA . ALA A 1 84 ? -3.522 17.557 2.634 1.00 79.56 84 ALA A CA 1
ATOM 667 C C . ALA A 1 84 ? -3.298 18.834 1.821 1.00 79.56 84 ALA A C 1
ATOM 669 O O . ALA A 1 84 ? -2.696 18.781 0.750 1.00 79.56 84 ALA A O 1
ATOM 670 N N . SER A 1 85 ? -3.759 19.986 2.315 1.00 81.50 85 SER A N 1
ATOM 671 C CA . SER A 1 85 ? -3.336 21.266 1.744 1.00 81.50 85 SER A CA 1
ATOM 672 C C . SER A 1 85 ? -1.999 21.657 2.360 1.00 81.50 85 SER A C 1
ATOM 674 O O . SER A 1 85 ? -1.891 21.735 3.587 1.00 81.50 85 SER A O 1
ATOM 676 N N . SER A 1 86 ? -0.993 21.952 1.541 1.00 74.62 86 SER A N 1
ATOM 677 C CA . SER A 1 86 ? 0.199 22.630 2.047 1.00 74.62 86 SER A CA 1
ATOM 678 C C . SER A 1 86 ? -0.203 24.003 2.596 1.00 74.62 86 SER A C 1
ATOM 680 O O . SER A 1 86 ? -0.962 24.712 1.927 1.00 74.62 86 SER A O 1
ATOM 682 N N . PRO A 1 87 ? 0.268 24.403 3.791 1.00 65.81 87 PRO A N 1
ATOM 683 C CA . PRO A 1 87 ? 0.080 25.772 4.241 1.00 65.81 87 PRO A CA 1
ATOM 684 C C . PRO A 1 87 ? 0.735 26.701 3.215 1.00 65.81 87 PRO A C 1
ATOM 686 O O . PRO A 1 87 ? 1.866 26.454 2.787 1.00 65.81 87 PRO A O 1
ATOM 689 N N . ALA A 1 88 ? -0.002 27.728 2.782 1.00 62.66 88 ALA A N 1
ATOM 690 C CA . ALA A 1 88 ? 0.518 28.757 1.893 1.00 62.66 88 ALA A CA 1
ATOM 691 C C . ALA A 1 88 ? 1.827 29.280 2.490 1.00 62.66 88 ALA A C 1
ATOM 693 O O . ALA A 1 88 ? 1.859 29.655 3.663 1.00 62.66 88 ALA A O 1
ATOM 694 N N . GLY A 1 89 ? 2.908 29.215 1.709 1.00 56.09 89 GLY A N 1
ATOM 695 C CA . GLY A 1 89 ? 4.225 29.638 2.160 1.00 56.09 89 GLY A CA 1
ATOM 696 C C . GLY A 1 89 ? 4.128 31.028 2.773 1.00 56.09 89 GLY A C 1
ATOM 697 O O . GLY A 1 89 ? 3.610 31.944 2.133 1.00 56.09 89 GLY A O 1
ATOM 698 N N . SER A 1 90 ? 4.589 31.167 4.017 1.00 56.34 90 SER A N 1
ATOM 699 C CA . SER A 1 90 ? 4.830 32.471 4.621 1.00 56.34 90 SER A CA 1
ATOM 700 C C . SER A 1 90 ? 5.746 33.241 3.679 1.00 56.34 90 SER A C 1
ATOM 702 O O . SER A 1 90 ? 6.942 32.964 3.599 1.00 56.34 90 SER A O 1
ATOM 704 N N . GLY A 1 91 ? 5.166 34.163 2.916 1.00 50.97 91 GLY A N 1
ATOM 705 C CA . GLY A 1 91 ? 5.917 35.139 2.153 1.00 50.97 91 GLY A CA 1
ATOM 706 C C . GLY A 1 91 ? 6.650 36.027 3.144 1.00 50.97 91 GLY A C 1
ATOM 707 O O . GLY A 1 91 ? 6.046 36.917 3.733 1.00 50.97 91 GLY A O 1
ATOM 708 N N . SER A 1 92 ? 7.934 35.755 3.355 1.00 51.75 92 SER A N 1
ATOM 709 C CA . SER A 1 92 ? 8.860 36.766 3.848 1.00 51.75 92 SER A CA 1
ATOM 710 C C . SER A 1 92 ? 9.186 37.699 2.688 1.00 51.75 92 SER A C 1
ATOM 712 O O . SER A 1 92 ? 9.797 37.273 1.707 1.00 51.75 92 SER A O 1
ATOM 714 N N . VAL A 1 93 ? 8.783 38.958 2.831 1.00 52.78 93 VAL A N 1
ATOM 715 C CA . VAL A 1 93 ? 9.481 40.120 2.271 1.00 52.78 93 VAL A CA 1
ATOM 716 C C . VAL A 1 93 ? 9.814 41.026 3.443 1.00 52.78 93 VAL A C 1
ATOM 718 O O . VAL A 1 93 ? 8.910 41.214 4.289 1.00 52.78 93 VAL A O 1
#

Foldseek 3Di:
DDPDVVVVVCVVVPVVVVVCVVVVNDDDPDPVVVVVVVVVVVVVVVVVVVVVVVADPQQEEEADDPPCPPPDRHDYYYPDDDDDDDDDPPDDD

Sequence (93 aa):
MNPNSQLFEAYLKCPTKCWLRSRGETGEGNAYAEWVKEQSETYHAEGVRRLQASVPEGERVVAPPTENLKTAKWRLALDFVAQASSPAGSGSV